Protein AF-A0A7S3T897-F1 (afdb_monomer_lite)

Sequence (121 aa):
ATSLGNGGALITMLRSGEEVRKVLAGEDGVLRVCDERHRRDGTRTLLIDCSTIAPDDARAFAAAADMAGCDFLDAPVSGGAIGAEAATLTFMVGSETEEVFRQAEPLLAHMGKSSVRCGGV

InterPro domains:
  IPR006115 6-phosphogluconate dehydrogenase, NADP-binding [PF03446] (9-118)
  IPR036291 NAD(P)-binding domain superfamily [SSF51735] (8-120)

Organism: NCBI:txid141414

pLDDT: mean 92.92, std 12.87, range [35.66, 98.56]

Radius of gyration: 13.55 Å; chains: 1; bounding box: 34×28×30 Å

Structure (mmCIF, N/CA/C/O backbone):
data_AF-A0A7S3T897-F1
#
_entry.id   AF-A0A7S3T897-F1
#
loop_
_atom_site.group_PDB
_atom_site.id
_atom_site.type_symbol
_atom_site.label_atom_id
_atom_site.label_alt_id
_atom_site.label_comp_id
_atom_site.label_asym_id
_atom_site.label_entity_id
_atom_site.label_seq_id
_atom_site.pdbx_PDB_ins_code
_atom_site.Cartn_x
_atom_site.Cartn_y
_atom_site.Cartn_z
_atom_site.occupancy
_atom_site.B_iso_or_equiv
_atom_site.auth_seq_id
_atom_site.auth_comp_id
_atom_site.auth_asym_id
_atom_site.auth_atom_id
_atom_site.pdbx_PDB_model_num
ATOM 1 N N . ALA A 1 1 ? -7.818 -11.968 -3.616 1.00 39.69 1 ALA A N 1
ATOM 2 C CA . ALA A 1 1 ? -7.788 -11.254 -2.327 1.00 39.69 1 ALA A CA 1
ATOM 3 C C . ALA A 1 1 ? -7.854 -12.292 -1.215 1.00 39.69 1 ALA A C 1
ATOM 5 O O . ALA A 1 1 ? -8.839 -13.017 -1.138 1.00 39.69 1 ALA A O 1
ATOM 6 N N . THR A 1 2 ? -6.783 -12.456 -0.442 1.00 36.06 2 THR A N 1
ATOM 7 C CA . THR A 1 2 ? -6.746 -13.405 0.682 1.00 36.06 2 THR A CA 1
ATOM 8 C C . THR A 1 2 ? -7.432 -12.762 1.889 1.00 36.06 2 THR A C 1
ATOM 10 O O . THR A 1 2 ? -7.137 -11.620 2.225 1.00 36.06 2 THR A O 1
ATOM 13 N N . SER A 1 3 ? -8.390 -13.473 2.488 1.00 35.66 3 SER A N 1
ATOM 14 C CA . SER A 1 3 ? -9.195 -13.036 3.640 1.00 35.66 3 SER A CA 1
ATOM 15 C C . SER A 1 3 ? -8.330 -12.740 4.868 1.00 35.66 3 SER A C 1
ATOM 17 O O . SER A 1 3 ? -7.458 -13.535 5.218 1.00 35.66 3 SER A O 1
ATOM 19 N N . LEU A 1 4 ? -8.629 -11.640 5.563 1.00 44.53 4 LEU A N 1
ATOM 20 C CA . LEU A 1 4 ? -7.892 -11.191 6.739 1.00 44.53 4 LEU A CA 1
ATOM 21 C C . LEU A 1 4 ? -8.541 -11.651 8.042 1.00 44.53 4 LEU A C 1
ATOM 23 O O . LEU A 1 4 ? -9.638 -11.220 8.388 1.00 44.53 4 LEU A O 1
ATOM 27 N N . GLY A 1 5 ? -7.820 -12.488 8.794 1.00 39.09 5 GLY A N 1
ATOM 28 C CA . GLY A 1 5 ? -8.056 -12.697 10.225 1.00 39.09 5 GLY A CA 1
ATOM 29 C C . GLY A 1 5 ? -7.728 -11.446 11.060 1.00 39.09 5 GLY A C 1
ATOM 30 O O . GLY A 1 5 ? -7.414 -10.380 10.517 1.00 39.09 5 GLY A O 1
ATOM 31 N N . ASN A 1 6 ? -7.825 -11.552 12.391 1.00 40.84 6 ASN A N 1
ATOM 32 C CA . ASN A 1 6 ? -7.569 -10.443 13.328 1.00 40.84 6 ASN A CA 1
ATOM 33 C C . ASN A 1 6 ? -6.223 -9.748 13.047 1.00 40.84 6 ASN A C 1
ATOM 35 O O . ASN A 1 6 ? -5.190 -10.407 13.060 1.00 40.84 6 ASN A O 1
ATOM 39 N N . GLY A 1 7 ? -6.255 -8.435 12.773 1.00 61.34 7 GLY A N 1
ATOM 40 C CA . GLY A 1 7 ? -5.067 -7.624 12.455 1.00 61.34 7 GLY A CA 1
ATOM 41 C C . GLY A 1 7 ? -4.404 -7.901 11.096 1.00 61.34 7 GLY A C 1
ATOM 42 O O . GLY A 1 7 ? -3.200 -7.733 10.965 1.00 61.34 7 GLY A O 1
ATOM 43 N N . GLY A 1 8 ? -5.141 -8.403 10.099 1.00 80.56 8 GLY A N 1
ATOM 44 C CA . GLY A 1 8 ? -4.547 -8.805 8.819 1.00 80.56 8 GLY A CA 1
ATOM 45 C C . GLY A 1 8 ? -4.014 -7.663 7.933 1.00 80.56 8 GLY A C 1
ATOM 46 O O . GLY A 1 8 ? -4.492 -6.532 8.007 1.00 80.56 8 GLY A O 1
ATOM 47 N N . ALA A 1 9 ? -3.066 -8.005 7.051 1.00 92.31 9 ALA A N 1
ATOM 48 C CA . ALA A 1 9 ? -2.538 -7.153 5.981 1.00 92.31 9 ALA A CA 1
ATOM 49 C C . ALA A 1 9 ? -3.090 -7.460 4.566 1.00 92.31 9 ALA A C 1
ATOM 51 O O . ALA A 1 9 ? -3.092 -8.615 4.132 1.00 92.31 9 ALA A O 1
ATOM 52 N N . LEU A 1 10 ? -3.508 -6.438 3.817 1.00 95.19 10 LEU A N 1
ATOM 53 C CA . LEU A 1 10 ? -3.866 -6.547 2.401 1.00 95.19 10 LEU A CA 1
ATOM 54 C C . LEU A 1 10 ? -2.728 -6.010 1.533 1.00 95.19 10 LEU A C 1
ATOM 56 O O . LEU A 1 10 ? -2.249 -4.906 1.766 1.00 95.19 10 LEU A O 1
ATOM 60 N N . ILE A 1 11 ? -2.349 -6.767 0.503 1.00 97.06 11 ILE A N 1
ATOM 61 C CA . ILE A 1 11 ? -1.347 -6.354 -0.485 1.00 97.06 11 ILE A CA 1
ATOM 62 C C . ILE A 1 11 ? -2.018 -6.208 -1.854 1.00 97.06 11 ILE A C 1
ATOM 64 O O . ILE A 1 11 ? -2.706 -7.134 -2.301 1.00 97.06 11 ILE A O 1
ATOM 68 N N . THR A 1 12 ? -1.809 -5.076 -2.526 1.00 97.06 12 THR A N 1
ATOM 69 C CA . THR A 1 12 ? -2.234 -4.837 -3.915 1.00 97.06 12 THR A CA 1
ATOM 70 C C . THR A 1 12 ? -1.035 -4.680 -4.845 1.00 97.06 12 THR A C 1
ATOM 72 O O . THR A 1 12 ? 0.029 -4.229 -4.442 1.00 97.06 12 THR A O 1
ATOM 75 N N . MET A 1 13 ? -1.188 -5.110 -6.099 1.00 96.62 13 MET A N 1
ATOM 76 C CA . MET A 1 13 ? -0.167 -5.002 -7.146 1.00 96.62 13 MET A CA 1
ATOM 77 C C . MET A 1 13 ? -0.878 -4.895 -8.499 1.00 96.62 13 MET A C 1
ATOM 79 O O . MET A 1 13 ? -1.209 -5.903 -9.125 1.00 96.62 13 MET A O 1
ATOM 83 N N . LEU A 1 14 ? -1.201 -3.671 -8.905 1.00 96.62 14 LEU A N 1
ATOM 84 C CA . LEU A 1 14 ? -2.039 -3.346 -10.061 1.00 96.62 14 LEU A CA 1
ATOM 85 C C . LEU A 1 14 ? -1.243 -2.560 -11.112 1.00 96.62 14 LEU A C 1
ATOM 87 O O . LEU A 1 14 ? -0.101 -2.160 -10.884 1.00 96.62 14 LEU A O 1
ATOM 91 N N . ARG A 1 15 ? -1.825 -2.366 -12.302 1.00 92.94 15 ARG A N 1
ATOM 92 C CA . ARG A 1 15 ? -1.101 -1.807 -13.457 1.00 92.94 15 ARG A CA 1
ATOM 93 C C . ARG A 1 15 ? -1.069 -0.284 -13.462 1.00 92.94 15 ARG A C 1
ATOM 95 O O . ARG A 1 15 ? -0.234 0.286 -14.159 1.00 92.94 15 ARG A O 1
ATOM 102 N N . SER A 1 16 ? -1.995 0.377 -12.768 1.00 94.19 16 SER A N 1
ATOM 103 C CA . SER A 1 16 ? -2.092 1.839 -12.760 1.00 94.19 16 SER A CA 1
ATOM 104 C C . SER A 1 16 ? -2.794 2.389 -11.519 1.00 94.19 16 SER A C 1
ATOM 106 O O . SER A 1 16 ? -3.596 1.702 -10.884 1.00 94.19 16 SER A O 1
ATOM 108 N N . GLY A 1 17 ? -2.570 3.678 -11.239 1.00 93.81 17 GLY A N 1
ATOM 109 C CA . GLY A 1 17 ? -3.272 4.406 -10.176 1.00 93.81 17 GLY A CA 1
ATOM 110 C C . GLY A 1 17 ? -4.793 4.439 -10.354 1.00 93.81 17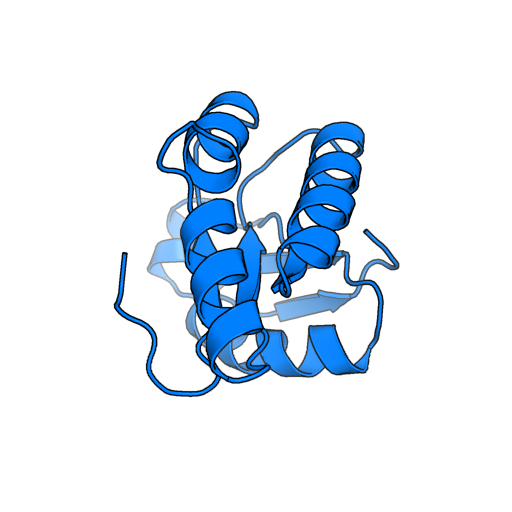 GLY A C 1
ATOM 111 O O . GLY A 1 17 ? -5.530 4.438 -9.373 1.00 93.81 17 GLY A O 1
ATOM 112 N N . GLU A 1 18 ? -5.302 4.372 -11.590 1.00 96.19 18 GLU A N 1
ATOM 113 C CA . GLU A 1 18 ? -6.747 4.274 -11.828 1.00 96.19 18 GLU A CA 1
ATOM 114 C C . GLU A 1 18 ? -7.319 2.938 -11.334 1.00 96.19 18 GLU A C 1
ATOM 116 O O . GLU A 1 18 ? -8.410 2.905 -10.761 1.00 96.19 18 GLU A O 1
ATOM 121 N N . GLU A 1 19 ? -6.595 1.835 -11.540 1.00 97.12 19 GLU A N 1
ATOM 122 C CA . GLU A 1 19 ? -6.997 0.529 -11.016 1.00 97.12 19 GLU A CA 1
ATOM 123 C C . GLU A 1 19 ? -6.922 0.501 -9.492 1.00 97.12 19 GLU A C 1
ATOM 125 O O . GLU A 1 19 ? -7.866 0.033 -8.857 1.00 97.12 19 GLU A O 1
ATOM 130 N N . VAL A 1 20 ? -5.862 1.073 -8.911 1.00 97.38 20 VAL A N 1
ATOM 131 C CA . VAL A 1 20 ? -5.733 1.233 -7.455 1.00 97.38 20 VAL A CA 1
ATOM 132 C C . VAL A 1 20 ? -6.908 2.032 -6.904 1.00 97.38 20 VAL A C 1
ATOM 134 O O . VAL A 1 20 ? -7.593 1.559 -6.003 1.00 97.38 20 VAL A O 1
ATOM 137 N N . ARG A 1 21 ? -7.250 3.174 -7.506 1.00 96.94 21 ARG A N 1
ATOM 138 C CA . ARG A 1 21 ? -8.410 3.977 -7.096 1.00 96.94 21 ARG A CA 1
ATOM 139 C C . ARG A 1 21 ? -9.712 3.183 -7.148 1.00 96.94 21 ARG A C 1
ATOM 141 O O . ARG A 1 21 ? -10.511 3.284 -6.225 1.00 96.94 21 ARG A O 1
ATOM 148 N N . LYS A 1 22 ? -9.947 2.408 -8.212 1.00 96.75 22 LYS A N 1
ATOM 149 C CA . LYS A 1 22 ? -11.159 1.580 -8.343 1.00 96.75 22 LYS A CA 1
ATOM 150 C C . LYS A 1 22 ? -11.223 0.496 -7.267 1.00 96.75 22 LYS A C 1
ATOM 152 O O . LYS A 1 22 ? -12.291 0.274 -6.710 1.00 96.75 22 LYS A O 1
ATOM 157 N N . VAL A 1 23 ? -10.101 -0.163 -6.979 1.00 97.12 23 VAL A N 1
ATOM 158 C CA . VAL A 1 23 ? -10.029 -1.252 -5.994 1.00 97.12 23 VAL A CA 1
ATOM 159 C C . VAL A 1 23 ? -10.100 -0.727 -4.563 1.00 97.12 23 VAL A C 1
ATOM 161 O O . VAL A 1 23 ? -10.813 -1.298 -3.742 1.00 97.12 23 VAL A O 1
ATOM 164 N N . LEU A 1 24 ? -9.388 0.354 -4.247 1.00 96.56 24 LEU A N 1
ATOM 165 C CA . LEU A 1 24 ? -9.340 0.906 -2.896 1.00 96.56 24 LEU A CA 1
ATOM 166 C C . LEU A 1 24 ? -10.574 1.751 -2.584 1.00 96.56 24 LEU A C 1
ATOM 168 O O . LEU A 1 24 ? -11.261 1.492 -1.599 1.00 96.56 24 LEU A O 1
ATOM 172 N N . ALA A 1 25 ? -10.864 2.733 -3.435 1.00 94.69 25 ALA A N 1
ATOM 173 C CA . ALA A 1 25 ? -11.820 3.810 -3.178 1.00 94.69 25 ALA A CA 1
ATOM 174 C C . ALA A 1 25 ? -13.063 3.767 -4.089 1.00 94.69 25 ALA A C 1
ATOM 176 O O . ALA A 1 25 ? -13.792 4.754 -4.189 1.00 94.69 25 ALA A O 1
ATOM 177 N N . GLY A 1 26 ? -13.300 2.655 -4.793 1.00 94.31 26 GLY A N 1
ATOM 178 C CA . GLY A 1 26 ? -14.560 2.423 -5.501 1.00 94.31 26 GLY A CA 1
ATOM 179 C C . GLY A 1 26 ? -15.753 2.294 -4.546 1.00 94.31 26 GLY A C 1
ATOM 180 O O . GLY A 1 26 ? -15.580 2.173 -3.336 1.00 94.31 26 GLY A O 1
ATOM 181 N N . GLU A 1 27 ? -16.968 2.274 -5.097 1.00 89.94 27 GLU A N 1
ATOM 182 C CA . GLU A 1 27 ? -18.226 2.146 -4.333 1.00 89.94 27 GLU A CA 1
ATOM 183 C C . GLU A 1 27 ? -18.239 0.906 -3.413 1.00 89.94 27 GLU A C 1
ATOM 185 O O . GLU A 1 27 ? -18.641 0.980 -2.252 1.00 89.94 27 GLU A O 1
ATOM 190 N N . ASP A 1 28 ? -17.673 -0.202 -3.898 1.00 88.44 28 ASP A N 1
ATOM 191 C CA . ASP A 1 28 ? -17.428 -1.439 -3.145 1.00 88.44 28 ASP A CA 1
ATOM 192 C C . ASP A 1 28 ? -15.936 -1.685 -2.875 1.00 88.44 28 ASP A C 1
ATOM 194 O O . ASP A 1 28 ? -15.461 -2.822 -2.839 1.00 88.44 28 ASP A O 1
ATOM 198 N N . GLY A 1 29 ? -15.175 -0.601 -2.735 1.00 93.38 29 GLY A N 1
ATOM 199 C CA . GLY A 1 29 ? -13.734 -0.645 -2.549 1.00 93.38 29 GLY A CA 1
ATOM 200 C C . GLY A 1 29 ? -13.305 -1.195 -1.190 1.00 93.38 29 GLY A C 1
ATOM 201 O O . GLY A 1 29 ? -14.064 -1.231 -0.217 1.00 93.38 29 GLY A O 1
ATOM 202 N N . VAL A 1 30 ? -12.033 -1.584 -1.114 1.00 95.75 30 VAL A N 1
ATOM 203 C CA . VAL A 1 30 ? -11.383 -2.101 0.101 1.00 95.75 30 VAL A CA 1
ATOM 204 C C . VAL A 1 30 ? -11.584 -1.170 1.296 1.00 95.75 30 VAL A C 1
ATOM 206 O O . VAL A 1 30 ? -11.860 -1.647 2.395 1.00 95.75 30 VAL A O 1
ATOM 209 N N . LEU A 1 31 ? -11.483 0.147 1.089 1.00 96.50 31 LEU A N 1
ATOM 210 C CA . LEU A 1 31 ? -11.554 1.117 2.180 1.00 96.50 31 LEU A CA 1
ATOM 211 C C . LEU A 1 31 ? -12.906 1.086 2.900 1.00 96.50 31 LEU A C 1
ATOM 213 O O . LEU A 1 31 ? -12.937 1.215 4.119 1.00 96.50 31 LEU A O 1
ATOM 217 N N . ARG A 1 32 ? -14.013 0.817 2.193 1.00 95.88 32 ARG A N 1
ATOM 218 C CA . ARG A 1 32 ? -15.334 0.663 2.823 1.00 95.88 32 ARG A CA 1
ATOM 219 C C . ARG A 1 32 ? -15.356 -0.521 3.792 1.00 95.88 32 ARG A C 1
ATOM 221 O O . ARG A 1 32 ? -15.843 -0.404 4.912 1.00 95.88 32 ARG A O 1
ATOM 228 N N . VAL A 1 33 ? -14.801 -1.658 3.372 1.00 93.31 33 VAL A N 1
ATOM 229 C CA . VAL A 1 33 ? -14.744 -2.878 4.193 1.00 93.31 33 VAL A CA 1
ATOM 230 C C . VAL A 1 33 ? -13.854 -2.670 5.419 1.00 93.31 33 VAL A C 1
ATOM 232 O O . VAL A 1 33 ? -14.194 -3.109 6.519 1.00 93.31 33 VAL A O 1
ATOM 235 N N . CYS A 1 34 ? -12.719 -1.994 5.243 1.00 94.25 34 CYS A N 1
ATOM 236 C CA . CYS A 1 34 ? -11.822 -1.669 6.344 1.00 94.25 34 CYS A CA 1
ATOM 237 C C . CYS A 1 34 ? -12.470 -0.724 7.357 1.00 94.25 34 CYS A C 1
ATOM 239 O O . CYS A 1 34 ? -12.381 -0.986 8.552 1.00 94.25 34 CYS A O 1
ATOM 241 N N . ASP A 1 35 ? -13.183 0.295 6.886 1.00 95.88 35 ASP A N 1
ATOM 242 C CA . ASP A 1 35 ? -13.903 1.256 7.718 1.00 95.88 35 ASP A CA 1
ATOM 243 C C . ASP A 1 35 ? -15.017 0.584 8.540 1.00 95.88 35 ASP A C 1
ATOM 245 O O . ASP A 1 35 ? -15.100 0.750 9.758 1.00 95.88 35 ASP A O 1
ATOM 249 N N . GLU A 1 36 ? -15.833 -0.266 7.909 1.00 93.81 36 GLU A N 1
ATOM 250 C CA . GLU A 1 36 ? -16.858 -1.066 8.595 1.00 93.81 36 GLU A CA 1
ATOM 251 C C . GLU A 1 36 ? -16.257 -1.965 9.682 1.00 93.81 36 GLU A C 1
ATOM 253 O O . GLU A 1 36 ? -16.786 -2.049 10.796 1.00 93.81 36 GLU A O 1
ATOM 258 N N . ARG A 1 37 ? -15.131 -2.620 9.380 1.00 91.38 37 ARG A N 1
ATOM 259 C CA . ARG A 1 37 ? -14.407 -3.455 10.343 1.00 91.38 37 ARG A CA 1
ATOM 260 C C . ARG A 1 37 ? -13.843 -2.618 11.489 1.00 91.38 37 ARG A C 1
ATOM 262 O O . ARG A 1 37 ? -14.061 -2.967 12.648 1.00 91.38 37 ARG A O 1
ATOM 269 N N . HIS A 1 38 ? -13.172 -1.514 11.176 1.00 94.06 38 HIS A N 1
ATOM 270 C CA . HIS A 1 38 ? -12.564 -0.634 12.164 1.00 94.06 38 HIS A CA 1
ATOM 271 C C . HIS A 1 38 ? -13.613 -0.067 13.123 1.00 94.06 38 HIS A C 1
ATOM 273 O O . HIS A 1 38 ? -13.429 -0.113 14.336 1.00 94.06 38 HIS A O 1
ATOM 279 N N . ARG A 1 39 ? -14.771 0.376 12.618 1.00 95.75 39 ARG A N 1
ATOM 280 C CA . ARG A 1 39 ? -15.877 0.833 13.476 1.00 95.75 39 ARG A CA 1
ATOM 281 C C . ARG A 1 39 ? -16.468 -0.270 14.349 1.00 95.75 39 ARG A C 1
ATOM 283 O O . ARG A 1 39 ? -17.002 0.027 15.415 1.00 95.75 39 ARG A O 1
ATOM 290 N N . ARG A 1 40 ? -16.417 -1.525 13.900 1.00 94.56 40 ARG A N 1
ATOM 291 C CA . ARG A 1 40 ? -16.988 -2.662 14.629 1.00 94.56 40 ARG A CA 1
ATOM 292 C C . ARG A 1 40 ? -16.142 -3.075 15.832 1.00 94.56 40 ARG A C 1
ATOM 294 O O . ARG A 1 40 ? -16.718 -3.397 16.868 1.00 94.56 40 ARG A O 1
ATOM 301 N N . ASP A 1 41 ? -14.819 -3.129 15.693 1.00 93.56 41 ASP A N 1
ATOM 302 C CA . ASP A 1 41 ? -13.937 -3.698 16.727 1.00 93.56 41 ASP A CA 1
ATOM 303 C C . ASP A 1 41 ? -12.634 -2.918 16.987 1.00 93.56 41 ASP A C 1
ATOM 305 O O . ASP A 1 41 ? -11.825 -3.332 17.815 1.00 93.56 41 ASP A O 1
ATOM 309 N N . GLY A 1 42 ? -12.432 -1.777 16.326 1.00 92.44 42 GLY A N 1
ATOM 310 C CA . GLY A 1 42 ? -11.246 -0.930 16.470 1.00 92.44 42 GLY A CA 1
ATOM 311 C C . GLY A 1 42 ? -10.007 -1.444 15.733 1.00 92.44 42 GLY A C 1
ATOM 312 O O . GLY A 1 42 ? -8.967 -0.784 15.763 1.00 92.44 42 GLY A O 1
ATOM 313 N N . THR A 1 43 ? -10.081 -2.588 15.046 1.00 90.75 43 THR A N 1
ATOM 314 C CA . THR A 1 43 ? -8.934 -3.161 14.331 1.00 90.75 43 THR A CA 1
ATOM 315 C C . THR A 1 43 ? -8.550 -2.286 13.149 1.00 90.75 43 THR A C 1
ATOM 317 O O . THR A 1 43 ? -9.403 -1.948 12.328 1.00 90.75 43 THR A O 1
ATOM 320 N N . ARG A 1 44 ? -7.261 -1.958 13.031 1.00 94.12 44 ARG A N 1
ATOM 321 C CA . ARG A 1 44 ? -6.708 -1.335 11.826 1.00 94.12 44 ARG A CA 1
ATOM 322 C C . ARG A 1 44 ? -6.177 -2.389 10.860 1.00 94.12 44 ARG A C 1
ATOM 324 O O . ARG A 1 44 ? -5.700 -3.442 11.284 1.00 94.12 44 ARG A O 1
ATOM 331 N N . THR A 1 45 ? -6.318 -2.135 9.563 1.00 95.38 45 THR A N 1
ATOM 332 C CA . THR A 1 45 ? -5.811 -3.023 8.502 1.00 95.38 45 THR A CA 1
ATOM 333 C C . THR A 1 45 ? -4.509 -2.465 7.946 1.00 95.38 45 THR A C 1
ATOM 335 O O . THR A 1 45 ? -4.459 -1.293 7.588 1.00 95.38 45 THR A O 1
ATOM 338 N N . LEU A 1 46 ? -3.478 -3.301 7.828 1.00 96.25 46 LEU A N 1
ATOM 339 C CA . LEU A 1 46 ? -2.241 -2.916 7.150 1.00 96.25 46 LEU A CA 1
ATOM 340 C C . LEU A 1 46 ? -2.464 -3.013 5.634 1.00 96.25 46 LEU A C 1
ATOM 342 O O . LEU A 1 46 ? -2.680 -4.107 5.116 1.00 96.25 46 LEU A O 1
ATOM 346 N N . LEU A 1 47 ? -2.465 -1.892 4.922 1.00 97.50 47 LEU A N 1
ATOM 347 C CA . LEU A 1 47 ? -2.753 -1.825 3.490 1.00 97.50 47 LEU A CA 1
ATOM 348 C C . LEU A 1 47 ? -1.484 -1.452 2.722 1.00 97.50 47 LEU A C 1
ATOM 350 O O . LEU A 1 47 ? -1.019 -0.324 2.807 1.00 97.50 47 LEU A O 1
ATOM 354 N N . ILE A 1 48 ? -0.929 -2.399 1.971 1.00 98.31 48 ILE A N 1
ATOM 355 C CA . ILE A 1 48 ? 0.341 -2.243 1.256 1.00 98.31 48 ILE A CA 1
ATOM 356 C C . ILE A 1 48 ? 0.055 -2.229 -0.247 1.00 98.31 48 ILE A C 1
ATOM 358 O O . ILE A 1 48 ? -0.274 -3.270 -0.821 1.00 98.31 48 ILE A O 1
ATOM 362 N N . ASP A 1 49 ? 0.186 -1.074 -0.897 1.00 98.25 49 ASP A N 1
ATOM 363 C CA . ASP A 1 49 ? 0.102 -0.990 -2.354 1.00 98.25 49 ASP A CA 1
ATOM 364 C C . ASP A 1 49 ? 1.491 -1.073 -2.976 1.00 98.25 49 ASP A C 1
ATOM 366 O O . ASP A 1 49 ? 2.314 -0.184 -2.819 1.00 98.25 49 ASP A O 1
ATOM 370 N N . CYS A 1 50 ? 1.761 -2.151 -3.702 1.00 97.88 50 CYS A N 1
ATOM 371 C CA . CYS A 1 50 ? 3.028 -2.362 -4.398 1.00 97.88 50 CYS A CA 1
ATOM 372 C C . CYS A 1 50 ? 2.992 -1.865 -5.857 1.00 97.88 50 CYS A C 1
ATOM 374 O O . CYS A 1 50 ? 3.957 -2.039 -6.609 1.00 97.88 50 CYS A O 1
ATOM 376 N N . SER A 1 51 ? 1.866 -1.287 -6.285 1.00 96.44 51 SER A N 1
ATOM 377 C CA . SER A 1 51 ? 1.673 -0.756 -7.634 1.00 96.44 51 SER A CA 1
ATOM 378 C C . SER A 1 51 ? 2.608 0.428 -7.906 1.00 96.44 51 SER A C 1
ATOM 380 O O . SER A 1 51 ? 3.047 1.128 -7.003 1.00 96.44 51 SER A O 1
ATOM 382 N N . THR A 1 52 ? 2.915 0.694 -9.175 1.00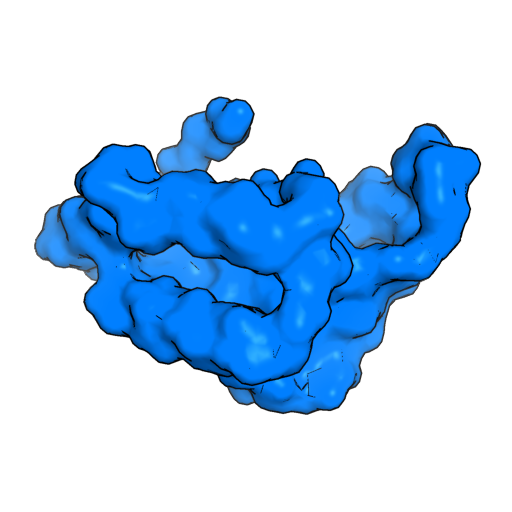 93.19 52 THR A N 1
ATOM 383 C CA . THR A 1 52 ? 3.620 1.930 -9.552 1.00 93.19 52 THR A CA 1
ATOM 384 C C . THR A 1 52 ? 2.598 3.021 -9.857 1.00 93.19 52 THR A C 1
ATOM 386 O O . THR A 1 52 ? 1.984 3.013 -10.927 1.00 93.19 52 THR A O 1
ATOM 389 N N . ILE A 1 53 ? 2.403 3.945 -8.915 1.00 96.00 53 ILE A N 1
ATOM 390 C CA . ILE A 1 53 ? 1.433 5.048 -9.006 1.00 96.00 53 ILE A CA 1
ATOM 391 C C . ILE A 1 53 ? 2.108 6.419 -8.882 1.00 96.00 53 ILE A C 1
ATOM 393 O O . ILE A 1 53 ? 3.304 6.520 -8.609 1.00 96.00 53 ILE A O 1
ATOM 397 N N . ALA A 1 54 ? 1.356 7.492 -9.137 1.00 96.81 54 ALA A N 1
ATOM 398 C CA . ALA A 1 54 ? 1.864 8.841 -8.930 1.00 96.81 54 ALA A CA 1
ATOM 399 C C . ALA A 1 54 ? 1.999 9.134 -7.420 1.00 96.81 54 ALA A C 1
ATOM 401 O O . ALA A 1 54 ? 1.106 8.766 -6.657 1.00 96.81 54 ALA A O 1
ATOM 402 N N . PRO A 1 55 ? 3.038 9.865 -6.973 1.00 95.94 55 PRO A N 1
ATOM 403 C CA . PRO A 1 55 ? 3.190 10.209 -5.558 1.00 95.94 55 PRO A CA 1
ATOM 404 C C . PRO A 1 55 ? 2.002 10.978 -4.957 1.00 95.94 55 PRO A C 1
ATOM 406 O O . PRO A 1 55 ? 1.719 10.841 -3.771 1.00 95.94 55 PRO A O 1
ATOM 409 N N . ASP A 1 56 ? 1.304 11.795 -5.755 1.00 96.81 56 ASP A N 1
ATOM 410 C CA . ASP A 1 56 ? 0.090 12.494 -5.306 1.00 96.81 56 ASP A CA 1
ATOM 411 C C . ASP A 1 56 ? -1.090 11.535 -5.091 1.00 96.81 56 ASP A C 1
ATOM 413 O O . ASP A 1 56 ? -1.857 11.720 -4.147 1.00 96.81 56 ASP A O 1
ATOM 417 N N . ASP A 1 57 ? -1.206 10.488 -5.915 1.00 97.31 57 ASP A N 1
ATOM 418 C CA . ASP A 1 57 ? -2.220 9.447 -5.729 1.00 97.31 57 ASP A CA 1
ATOM 419 C C . ASP A 1 57 ? -1.927 8.647 -4.455 1.00 97.31 57 ASP A C 1
ATOM 421 O O . ASP A 1 57 ? -2.833 8.426 -3.655 1.00 97.31 57 ASP A O 1
ATOM 425 N N . ALA A 1 58 ? -0.660 8.281 -4.220 1.00 97.94 58 ALA A N 1
ATOM 426 C CA . ALA A 1 58 ? -0.232 7.589 -3.004 1.00 97.94 58 ALA A CA 1
ATOM 427 C C . ALA A 1 58 ? -0.595 8.384 -1.738 1.00 97.94 58 ALA A C 1
ATOM 429 O O . ALA A 1 58 ? -1.228 7.839 -0.835 1.00 97.94 58 ALA A O 1
ATOM 430 N N . ARG A 1 59 ? -0.300 9.693 -1.718 1.00 97.94 59 ARG A N 1
ATOM 431 C CA . ARG A 1 59 ? -0.709 10.623 -0.647 1.00 97.94 59 ARG A CA 1
ATOM 432 C C . ARG A 1 59 ? -2.222 10.652 -0.437 1.00 97.94 59 ARG A C 1
ATOM 434 O O . ARG A 1 59 ? -2.708 10.618 0.693 1.00 97.94 59 ARG A O 1
ATOM 441 N N . ALA A 1 60 ? -2.987 10.732 -1.525 1.00 97.94 60 ALA A N 1
ATOM 442 C CA . ALA A 1 60 ? -4.444 10.767 -1.454 1.00 97.94 60 ALA A CA 1
ATOM 443 C C . ALA A 1 60 ? -5.023 9.448 -0.916 1.00 97.94 60 ALA A C 1
ATOM 445 O O . ALA A 1 60 ? -5.954 9.466 -0.108 1.00 97.94 60 ALA A O 1
ATOM 446 N N . PHE A 1 61 ? -4.462 8.308 -1.326 1.00 98.00 61 PHE A N 1
ATOM 447 C CA . PHE A 1 61 ? -4.854 7.001 -0.808 1.00 98.00 61 PHE A CA 1
ATOM 448 C C . PHE A 1 61 ? -4.450 6.818 0.649 1.00 98.00 61 PHE A C 1
ATOM 450 O O . PHE A 1 61 ? -5.265 6.302 1.405 1.00 98.00 61 PHE A O 1
ATOM 457 N N . ALA A 1 62 ? -3.276 7.297 1.066 1.00 98.12 62 ALA A N 1
ATOM 458 C CA . ALA A 1 62 ? -2.854 7.279 2.463 1.00 98.12 62 ALA A CA 1
ATOM 459 C C . ALA A 1 62 ? -3.853 8.027 3.360 1.00 98.12 62 ALA A C 1
ATOM 461 O O . ALA A 1 62 ? -4.343 7.470 4.342 1.00 98.12 62 ALA A O 1
ATOM 462 N N . ALA A 1 63 ? -4.251 9.242 2.967 1.00 98.19 63 ALA A N 1
ATOM 463 C CA . ALA A 1 63 ? -5.250 10.019 3.700 1.00 98.19 63 ALA A CA 1
ATOM 464 C C . ALA A 1 63 ? -6.626 9.327 3.743 1.00 98.19 63 ALA A C 1
ATOM 466 O O . ALA A 1 63 ? -7.283 9.291 4.785 1.00 98.19 63 ALA A O 1
ATOM 467 N N . ALA A 1 64 ? -7.073 8.752 2.623 1.00 98.06 64 ALA A N 1
ATOM 468 C CA . ALA A 1 64 ? -8.336 8.015 2.568 1.00 98.06 64 ALA A CA 1
ATOM 469 C C . ALA A 1 64 ? -8.302 6.728 3.411 1.00 98.06 64 ALA A C 1
ATOM 471 O O . ALA A 1 64 ? -9.291 6.380 4.056 1.00 98.06 64 ALA A O 1
ATOM 472 N N . ALA A 1 65 ? -7.163 6.039 3.418 1.00 97.81 65 ALA A N 1
ATOM 473 C CA . ALA A 1 65 ? -6.928 4.827 4.181 1.00 97.81 65 ALA A CA 1
ATOM 474 C C . ALA A 1 65 ? -6.938 5.099 5.688 1.00 97.81 65 ALA A C 1
ATOM 476 O O . ALA A 1 65 ? -7.595 4.362 6.422 1.00 97.81 65 ALA A O 1
ATOM 477 N N . ASP A 1 66 ? -6.309 6.183 6.143 1.00 97.69 66 ASP A N 1
ATOM 478 C CA . ASP A 1 66 ? -6.320 6.547 7.560 1.00 97.69 66 ASP A CA 1
ATOM 479 C C . ASP A 1 66 ? -7.743 6.830 8.070 1.00 97.69 66 ASP A C 1
ATOM 481 O O . ASP A 1 66 ? -8.160 6.278 9.092 1.00 97.69 66 ASP A O 1
ATOM 485 N N . MET A 1 67 ? -8.542 7.581 7.297 1.00 97.31 67 MET A N 1
ATOM 486 C CA . MET A 1 67 ? -9.961 7.819 7.608 1.00 97.31 67 MET A CA 1
ATOM 487 C C . MET A 1 67 ? -10.786 6.526 7.679 1.00 97.31 67 MET A C 1
ATOM 489 O O . MET A 1 67 ? -11.774 6.468 8.410 1.00 97.31 67 MET A O 1
ATOM 493 N N . ALA A 1 68 ? -10.385 5.495 6.934 1.00 97.00 68 ALA A N 1
ATOM 494 C CA . ALA A 1 68 ? -11.009 4.176 6.920 1.00 97.00 68 ALA A CA 1
ATOM 495 C C . ALA A 1 68 ? -10.427 3.207 7.968 1.00 97.00 68 ALA A C 1
ATOM 497 O O . ALA A 1 68 ? -10.734 2.015 7.949 1.00 97.00 68 ALA A O 1
ATOM 498 N N . GLY A 1 69 ? -9.557 3.675 8.867 1.00 96.19 69 GLY A N 1
ATOM 499 C CA . GLY A 1 69 ? -8.929 2.824 9.874 1.00 96.19 69 GLY A CA 1
ATOM 500 C C . GLY A 1 69 ? -7.885 1.867 9.297 1.00 96.19 69 GLY A C 1
ATOM 501 O O . GLY A 1 69 ? -7.810 0.711 9.710 1.00 96.19 69 GLY A O 1
ATOM 502 N N . CYS A 1 70 ? -7.091 2.311 8.325 1.00 97.12 70 CYS A N 1
ATOM 503 C CA . CYS A 1 70 ? -5.995 1.536 7.745 1.00 97.12 70 CYS A CA 1
ATOM 504 C C . CYS A 1 70 ? -4.646 2.217 7.949 1.00 97.12 70 CYS A C 1
ATOM 506 O O . CYS A 1 70 ? -4.538 3.436 7.865 1.00 97.12 70 CYS A O 1
ATOM 508 N N . ASP A 1 71 ? -3.607 1.404 8.101 1.00 97.31 71 ASP A N 1
ATOM 509 C CA . ASP A 1 71 ? -2.221 1.851 8.021 1.00 97.31 71 ASP A CA 1
ATOM 510 C C . ASP A 1 71 ? -1.720 1.588 6.599 1.00 97.31 71 ASP A C 1
ATOM 512 O O . ASP A 1 71 ? -1.540 0.435 6.202 1.00 97.31 71 ASP A O 1
ATOM 516 N N . PHE A 1 72 ? -1.576 2.652 5.808 1.00 98.19 72 PHE A N 1
ATOM 517 C CA . PHE A 1 72 ? -1.218 2.562 4.393 1.00 98.19 72 PHE A CA 1
ATOM 518 C C . PHE A 1 72 ? 0.295 2.617 4.172 1.00 98.19 72 PHE A C 1
ATOM 520 O O . PHE A 1 72 ? 1.001 3.391 4.820 1.00 98.19 72 PHE A O 1
ATOM 527 N N . LEU A 1 73 ? 0.776 1.817 3.223 1.00 98.56 73 LEU A N 1
ATOM 528 C CA . LEU A 1 73 ? 2.143 1.848 2.723 1.00 98.56 73 LEU A CA 1
ATOM 529 C C . LEU A 1 73 ? 2.125 1.863 1.195 1.00 98.56 73 LEU A C 1
ATOM 531 O O . LEU A 1 73 ? 1.545 0.969 0.578 1.00 98.56 73 LEU A O 1
ATOM 535 N N . ASP A 1 74 ? 2.812 2.837 0.603 1.00 98.44 74 ASP A N 1
ATOM 536 C CA . ASP A 1 74 ? 3.149 2.844 -0.824 1.00 98.44 74 ASP A CA 1
ATOM 537 C C . ASP A 1 74 ? 4.494 2.132 -0.992 1.00 98.44 74 ASP A C 1
ATOM 539 O O . ASP A 1 74 ? 5.511 2.595 -0.483 1.00 98.44 74 ASP A O 1
ATOM 543 N N . ALA A 1 75 ? 4.505 0.965 -1.626 1.00 98.00 75 ALA A N 1
ATOM 544 C CA . ALA A 1 75 ? 5.644 0.054 -1.682 1.00 98.00 75 ALA A CA 1
ATOM 545 C C . ALA A 1 75 ? 5.999 -0.382 -3.119 1.00 98.00 75 ALA A C 1
ATOM 547 O O . ALA A 1 75 ? 6.124 -1.588 -3.372 1.00 98.00 75 ALA A O 1
ATOM 548 N N . PRO A 1 76 ? 6.183 0.544 -4.083 1.00 96.81 76 PRO A N 1
ATOM 549 C CA . PRO A 1 76 ? 6.545 0.192 -5.450 1.00 96.81 76 PRO A CA 1
ATOM 550 C C . PRO A 1 76 ? 7.830 -0.641 -5.510 1.00 96.81 76 PRO A C 1
ATOM 552 O O . PRO A 1 76 ? 8.756 -0.496 -4.700 1.00 96.81 76 PRO A O 1
ATOM 555 N N . VAL A 1 77 ? 7.899 -1.514 -6.519 1.00 96.44 77 VAL A N 1
ATOM 556 C CA . VAL A 1 77 ? 8.959 -2.524 -6.637 1.00 96.44 77 VAL A CA 1
ATOM 557 C C . VAL A 1 77 ? 9.896 -2.303 -7.817 1.00 96.44 77 VAL A C 1
ATOM 559 O O . VAL A 1 77 ? 9.517 -1.800 -8.871 1.00 96.44 77 VAL A O 1
ATOM 562 N N . SER A 1 78 ? 11.129 -2.778 -7.664 1.00 93.75 78 SER A N 1
ATOM 563 C CA . SER A 1 78 ? 12.104 -2.974 -8.742 1.00 93.75 78 SER A CA 1
ATOM 564 C C . SER A 1 78 ? 12.495 -4.452 -8.862 1.00 93.75 78 SER A C 1
ATOM 566 O O . SER A 1 78 ? 12.532 -5.170 -7.864 1.00 93.75 78 SER A O 1
ATOM 568 N N . GLY A 1 79 ? 12.815 -4.907 -10.081 1.00 93.31 79 GLY A N 1
ATOM 569 C CA . GLY A 1 79 ? 13.243 -6.290 -10.371 1.00 93.31 79 GLY A CA 1
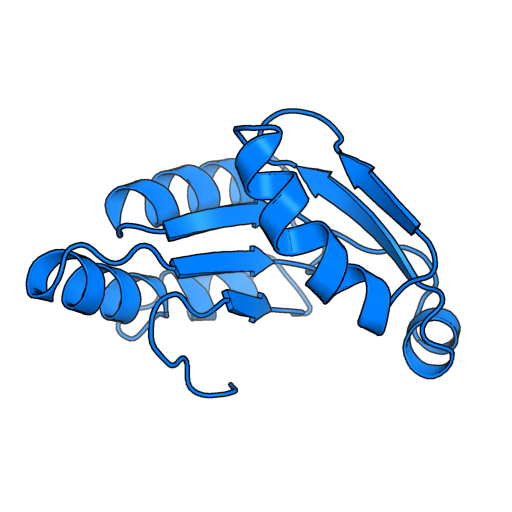ATOM 570 C C . GLY A 1 79 ? 12.438 -7.004 -11.467 1.00 93.31 79 GLY A C 1
ATOM 571 O O . GLY A 1 79 ? 12.891 -8.017 -11.996 1.00 93.31 79 GLY A O 1
ATOM 572 N N . GLY A 1 80 ? 11.283 -6.453 -11.855 1.00 93.19 80 GLY A N 1
ATOM 573 C CA . GLY A 1 80 ? 10.440 -6.993 -12.927 1.00 93.19 80 GLY A CA 1
ATOM 574 C C . GLY A 1 80 ? 9.906 -8.403 -12.643 1.00 93.19 80 GLY A C 1
ATOM 575 O O . GLY A 1 80 ? 10.005 -8.911 -11.528 1.00 93.19 80 GLY A O 1
ATOM 576 N N . ALA A 1 81 ? 9.350 -9.045 -13.674 1.00 94.88 81 ALA A N 1
ATOM 577 C CA . ALA A 1 81 ? 8.761 -10.384 -13.559 1.00 94.88 81 ALA A CA 1
ATOM 578 C C . ALA A 1 81 ? 9.770 -11.434 -13.062 1.00 94.88 81 ALA A C 1
ATOM 580 O O . ALA A 1 81 ? 9.449 -12.221 -12.180 1.00 94.88 81 ALA A O 1
ATOM 581 N N . ILE A 1 82 ? 11.015 -11.374 -13.548 1.00 96.75 82 ILE A N 1
ATOM 582 C CA . ILE A 1 82 ? 12.096 -12.277 -13.121 1.00 96.75 82 ILE A CA 1
ATOM 583 C C . ILE A 1 82 ? 12.371 -12.121 -11.620 1.00 96.75 82 ILE A C 1
ATOM 585 O O . ILE A 1 82 ? 12.486 -13.109 -10.899 1.00 96.75 82 ILE A O 1
ATOM 589 N N . GLY A 1 83 ? 12.455 -10.877 -11.134 1.00 96.75 83 GLY A N 1
ATOM 590 C CA . GLY A 1 83 ? 12.650 -10.599 -9.715 1.00 96.75 83 GLY A CA 1
ATOM 591 C C . GLY A 1 83 ? 11.496 -11.114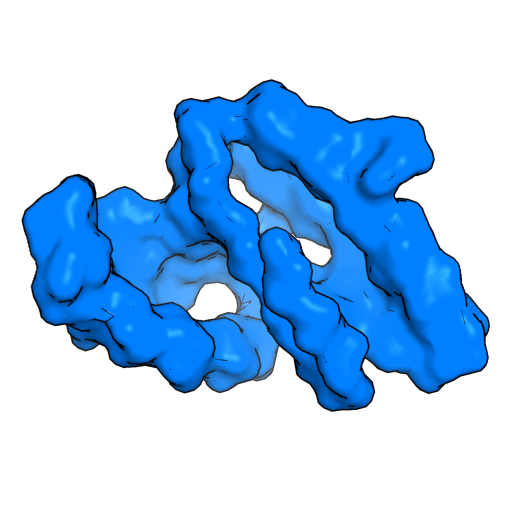 -8.857 1.00 96.75 83 GLY A C 1
ATOM 592 O O . GLY A 1 83 ? 11.743 -11.647 -7.780 1.00 96.75 83 GLY A O 1
ATOM 593 N N . ALA A 1 84 ? 10.258 -11.009 -9.345 1.00 95.75 84 ALA A N 1
ATOM 594 C CA . ALA A 1 84 ? 9.074 -11.517 -8.657 1.00 95.75 84 ALA A CA 1
ATOM 595 C C . ALA A 1 84 ? 9.060 -13.052 -8.576 1.00 95.75 84 ALA A C 1
ATOM 597 O O . ALA A 1 84 ? 8.887 -13.599 -7.490 1.00 95.75 84 ALA A O 1
ATOM 598 N N . GLU A 1 85 ? 9.303 -13.748 -9.692 1.00 97.12 85 GLU A N 1
ATOM 599 C CA . GLU A 1 85 ? 9.372 -15.218 -9.740 1.00 97.12 85 GLU A CA 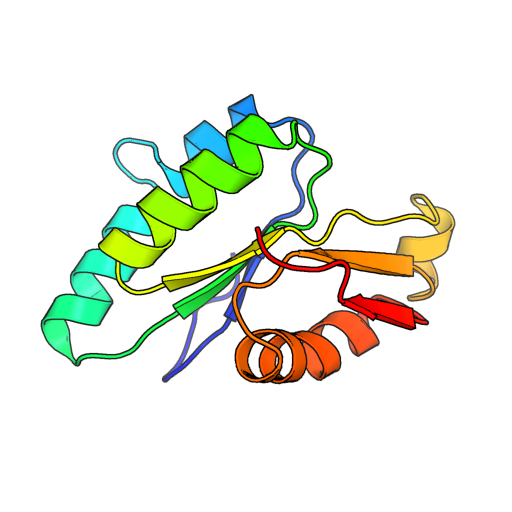1
ATOM 600 C C . GLU A 1 85 ? 10.469 -15.775 -8.825 1.00 97.12 85 GLU A C 1
ATOM 602 O O . GLU A 1 85 ? 10.291 -16.814 -8.192 1.00 97.12 85 GLU A O 1
ATOM 607 N N . ALA A 1 86 ? 11.593 -15.063 -8.723 1.00 97.69 86 ALA A N 1
ATOM 608 C CA . ALA A 1 86 ? 12.714 -15.440 -7.873 1.00 97.69 86 ALA A CA 1
ATOM 609 C C . ALA A 1 86 ? 12.588 -14.966 -6.411 1.00 97.69 86 ALA A C 1
ATOM 611 O O . ALA A 1 86 ? 13.504 -15.215 -5.631 1.00 97.69 86 ALA A O 1
ATOM 612 N N . ALA A 1 87 ? 11.514 -14.258 -6.037 1.00 97.31 87 ALA A N 1
ATOM 613 C CA . ALA A 1 87 ? 11.363 -13.606 -4.729 1.00 97.31 87 ALA A CA 1
ATOM 614 C C . ALA A 1 87 ? 12.546 -12.677 -4.359 1.00 97.31 87 ALA A C 1
ATOM 616 O O . ALA A 1 87 ? 13.020 -12.629 -3.227 1.00 97.31 87 ALA A O 1
ATOM 617 N N . THR A 1 88 ? 13.055 -11.927 -5.340 1.00 98.06 88 THR A N 1
ATOM 618 C CA . THR A 1 88 ? 14.222 -11.034 -5.211 1.00 98.06 88 THR A CA 1
ATOM 619 C C . THR A 1 88 ? 13.913 -9.568 -5.516 1.00 98.06 88 THR A C 1
ATOM 621 O O . THR A 1 88 ? 14.830 -8.778 -5.762 1.00 98.06 88 THR A O 1
ATOM 624 N N . LEU A 1 89 ? 12.635 -9.181 -5.479 1.00 98.19 89 LEU A N 1
ATOM 625 C CA . LEU A 1 89 ? 12.210 -7.789 -5.616 1.00 98.19 89 LEU A CA 1
ATOM 626 C C . LEU A 1 89 ? 12.878 -6.870 -4.581 1.00 98.19 89 LEU A C 1
ATOM 628 O O . LEU A 1 89 ? 13.228 -7.280 -3.470 1.00 98.19 89 LEU A O 1
ATOM 632 N N . THR A 1 90 ? 13.032 -5.604 -4.960 1.00 98.00 90 THR A N 1
ATOM 633 C CA . THR A 1 90 ? 13.393 -4.516 -4.048 1.00 98.00 90 THR A CA 1
ATOM 634 C C . THR A 1 90 ? 12.186 -3.605 -3.862 1.00 98.00 90 THR A C 1
ATOM 636 O O . THR A 1 90 ? 11.674 -3.092 -4.854 1.00 98.00 90 THR A O 1
ATOM 639 N N . PHE A 1 91 ? 11.764 -3.393 -2.614 1.00 98.31 91 PHE A N 1
ATOM 640 C CA . PHE A 1 91 ? 10.640 -2.526 -2.243 1.00 98.31 91 PHE A CA 1
ATOM 641 C C . PHE A 1 91 ? 11.143 -1.168 -1.737 1.00 98.31 91 PHE A C 1
ATOM 643 O O . PHE A 1 91 ? 12.012 -1.117 -0.863 1.00 98.31 91 PHE A O 1
ATOM 650 N N . MET A 1 92 ? 10.584 -0.079 -2.266 1.00 97.50 92 MET A N 1
ATOM 651 C CA . MET A 1 92 ? 10.826 1.294 -1.804 1.00 97.50 92 MET A CA 1
ATOM 652 C C . MET A 1 92 ? 9.567 1.767 -1.087 1.00 97.50 92 MET A C 1
ATOM 654 O O . MET A 1 92 ? 8.569 2.025 -1.742 1.00 97.50 92 MET A O 1
ATOM 658 N N . VAL A 1 93 ? 9.587 1.796 0.244 1.00 98.31 93 VAL A N 1
ATOM 659 C CA . VAL A 1 93 ? 8.366 1.861 1.054 1.00 98.31 93 VAL A CA 1
ATOM 660 C C . VAL A 1 93 ? 8.187 3.243 1.672 1.00 98.31 93 VAL A C 1
ATOM 662 O O . VAL A 1 93 ? 8.951 3.635 2.555 1.00 98.31 93 VAL A O 1
ATOM 665 N N . GLY A 1 94 ? 7.167 3.974 1.238 1.00 98.31 94 GLY A N 1
ATOM 666 C CA . GLY A 1 94 ? 6.619 5.118 1.954 1.00 98.31 94 GLY A CA 1
ATOM 667 C C . GLY A 1 94 ? 5.73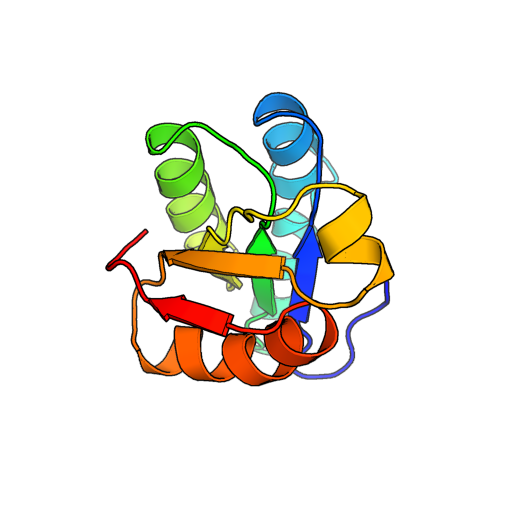1 4.645 3.106 1.00 98.31 94 GLY A C 1
ATOM 668 O O . GLY A 1 94 ? 4.822 3.841 2.902 1.00 98.31 94 GLY A O 1
ATOM 669 N N . SER A 1 95 ? 6.008 5.116 4.321 1.00 97.19 95 SER A N 1
ATOM 670 C CA . SER A 1 95 ? 5.212 4.819 5.513 1.00 97.19 95 SER A CA 1
ATOM 671 C C . SER A 1 95 ? 5.241 5.983 6.497 1.00 97.19 95 SER A C 1
ATOM 673 O O . SER A 1 95 ? 6.303 6.551 6.779 1.00 97.19 95 SER A O 1
ATOM 675 N N . GLU A 1 96 ? 4.087 6.293 7.087 1.00 96.31 96 GLU A N 1
ATOM 676 C CA . GLU A 1 96 ? 3.966 7.391 8.053 1.00 96.31 96 GLU A CA 1
ATOM 677 C C . GLU A 1 96 ? 4.944 7.219 9.223 1.00 96.31 96 GLU A C 1
ATOM 679 O O . GLU A 1 96 ? 5.715 8.121 9.555 1.00 96.31 96 GLU A O 1
ATOM 684 N N . THR A 1 97 ? 5.016 6.005 9.777 1.00 96.62 97 THR A N 1
ATOM 685 C CA . THR A 1 97 ? 5.919 5.685 10.883 1.00 96.62 97 THR A CA 1
ATOM 686 C C . THR A 1 97 ? 6.833 4.504 10.576 1.00 96.62 97 THR A C 1
ATOM 688 O O . THR A 1 97 ? 6.576 3.677 9.692 1.00 96.62 97 THR A O 1
ATOM 691 N N . GLU A 1 98 ? 7.932 4.434 11.324 1.00 96.94 98 GLU A N 1
ATOM 692 C CA . GLU A 1 98 ? 8.862 3.304 11.308 1.00 96.94 98 GLU A CA 1
ATOM 693 C C . GLU A 1 98 ? 8.180 2.028 11.827 1.00 96.94 98 GLU A C 1
ATOM 695 O O . GLU A 1 98 ? 8.414 0.934 11.318 1.00 96.94 98 GLU A O 1
ATOM 700 N N . GLU A 1 99 ? 7.292 2.157 12.811 1.00 96.06 99 GLU A N 1
ATOM 701 C CA . GLU A 1 99 ? 6.549 1.046 13.398 1.00 96.06 99 GLU A CA 1
ATOM 702 C C . GLU A 1 99 ? 5.633 0.374 12.372 1.00 96.06 99 GLU A C 1
ATOM 704 O O . GLU A 1 99 ? 5.598 -0.853 12.308 1.00 96.06 99 GLU A O 1
ATOM 709 N N . VAL A 1 100 ? 4.936 1.159 11.542 1.00 96.00 100 VAL A N 1
ATOM 710 C CA . VAL A 1 100 ? 4.089 0.636 10.457 1.00 96.00 100 VAL A CA 1
ATOM 711 C C . VAL A 1 100 ? 4.941 -0.064 9.393 1.00 96.00 100 VAL A C 1
ATOM 713 O O . VAL A 1 100 ? 4.605 -1.168 8.965 1.00 96.00 100 VAL A O 1
ATOM 716 N N . PHE A 1 101 ? 6.092 0.510 9.020 1.00 97.88 101 PHE A N 1
ATOM 717 C CA . PHE A 1 101 ? 7.031 -0.141 8.098 1.00 97.88 101 PHE A CA 1
ATOM 718 C C . PHE A 1 101 ? 7.487 -1.514 8.608 1.00 97.88 101 PHE A C 1
ATOM 720 O O . PHE A 1 101 ? 7.448 -2.495 7.864 1.00 97.88 101 PHE A O 1
ATOM 727 N N . ARG A 1 102 ? 7.843 -1.616 9.893 1.00 97.19 102 ARG A N 1
ATOM 728 C CA . ARG A 1 102 ? 8.286 -2.878 10.511 1.00 97.19 102 ARG A CA 1
ATOM 729 C C . ARG A 1 102 ? 7.217 -3.966 10.536 1.00 97.19 102 ARG A C 1
ATOM 731 O O . ARG A 1 102 ? 7.561 -5.141 10.615 1.00 97.19 102 ARG A O 1
ATOM 738 N N . GLN A 1 103 ? 5.935 -3.609 10.465 1.00 95.88 103 GLN A N 1
ATOM 739 C CA . GLN A 1 103 ? 4.858 -4.592 10.312 1.00 95.88 103 GLN A CA 1
ATOM 740 C C . GLN A 1 103 ? 4.801 -5.160 8.886 1.00 95.88 103 GLN A C 1
ATOM 742 O O . GLN A 1 103 ? 4.513 -6.343 8.709 1.00 95.88 103 GLN A O 1
ATOM 747 N N . ALA A 1 104 ? 5.100 -4.339 7.874 1.00 96.06 104 ALA A N 1
ATOM 748 C CA . ALA A 1 104 ? 5.103 -4.748 6.470 1.00 96.06 104 ALA A CA 1
ATOM 749 C C . ALA A 1 104 ? 6.377 -5.506 6.072 1.00 96.06 104 ALA A C 1
ATOM 751 O O . ALA A 1 104 ? 6.304 -6.446 5.282 1.00 96.06 104 ALA A O 1
ATOM 752 N N . GLU A 1 105 ? 7.531 -5.138 6.630 1.00 96.38 105 GLU A N 1
ATOM 753 C CA . GLU A 1 105 ? 8.841 -5.728 6.326 1.00 96.38 105 GLU A CA 1
ATOM 754 C C . GLU A 1 105 ? 8.855 -7.273 6.289 1.00 96.38 105 GLU A C 1
ATOM 756 O O . GLU A 1 105 ? 9.255 -7.829 5.261 1.00 96.38 105 GLU A O 1
ATOM 761 N N . PRO A 1 106 ? 8.364 -8.008 7.311 1.00 96.00 106 PRO A N 1
ATOM 762 C CA . PRO A 1 106 ? 8.356 -9.469 7.261 1.00 96.00 106 PRO A CA 1
ATOM 763 C C . PRO A 1 106 ? 7.447 -10.027 6.160 1.00 96.00 106 PRO A C 1
ATOM 765 O O . PRO A 1 106 ? 7.710 -11.115 5.654 1.00 96.00 106 PRO A O 1
ATOM 768 N N . LEU A 1 107 ? 6.396 -9.310 5.752 1.00 95.88 107 LEU A N 1
ATOM 769 C CA . LEU A 1 107 ? 5.526 -9.725 4.647 1.00 95.88 107 LEU A CA 1
ATOM 770 C C . LEU A 1 107 ? 6.228 -9.520 3.301 1.00 95.88 107 LEU A C 1
ATOM 772 O O . LEU A 1 107 ? 6.246 -10.423 2.466 1.00 95.88 107 LEU A O 1
ATOM 776 N N . LEU A 1 108 ? 6.865 -8.361 3.120 1.00 97.06 108 LEU A N 1
ATOM 777 C CA . LEU A 1 108 ? 7.607 -8.020 1.906 1.00 97.06 108 LEU A CA 1
ATOM 778 C C . LEU A 1 108 ? 8.825 -8.930 1.695 1.00 97.06 108 LEU A C 1
ATOM 780 O O . LEU A 1 108 ? 9.134 -9.282 0.556 1.00 97.06 108 LEU A O 1
ATOM 784 N N . ALA A 1 109 ? 9.460 -9.394 2.775 1.00 96.81 109 ALA A N 1
ATOM 785 C CA . ALA A 1 109 ? 10.591 -10.323 2.732 1.00 96.81 109 ALA A CA 1
ATOM 786 C C . ALA A 1 109 ? 10.265 -11.689 2.093 1.00 96.81 109 ALA A C 1
ATOM 788 O O . ALA A 1 109 ? 11.171 -12.395 1.660 1.00 96.81 109 ALA A O 1
ATOM 789 N N . HIS A 1 110 ? 8.985 -12.069 1.987 1.00 96.25 110 HIS A N 1
ATOM 790 C CA . HIS A 1 110 ? 8.583 -13.286 1.268 1.00 96.25 110 HIS A CA 1
ATOM 791 C C . HIS A 1 110 ? 8.601 -13.110 -0.258 1.00 96.25 110 HIS A C 1
ATOM 793 O O . HIS A 1 110 ? 8.619 -14.096 -0.990 1.00 96.25 110 HIS A O 1
ATOM 799 N N . MET A 1 111 ? 8.559 -11.866 -0.740 1.00 96.62 111 MET A N 1
ATOM 800 C CA . MET A 1 111 ? 8.490 -11.524 -2.165 1.00 96.62 111 MET A CA 1
ATOM 801 C C . MET A 1 111 ? 9.769 -10.850 -2.674 1.00 96.62 111 MET A C 1
ATOM 803 O O . MET A 1 111 ? 9.956 -10.706 -3.884 1.00 96.62 111 MET A O 1
ATOM 807 N N . GLY A 1 112 ? 10.642 -10.400 -1.772 1.00 97.12 112 GLY A N 1
ATOM 808 C CA . GLY A 1 112 ? 11.811 -9.614 -2.124 1.00 97.12 112 GLY A CA 1
ATOM 809 C C . GLY A 1 112 ? 13.037 -9.892 -1.281 1.00 97.12 112 GLY A C 1
ATOM 810 O O . GLY A 1 112 ? 12.972 -10.417 -0.177 1.00 97.12 112 GLY A O 1
ATOM 811 N N . LYS A 1 113 ? 14.179 -9.455 -1.812 1.00 97.19 113 LYS A N 1
ATOM 812 C CA . LYS A 1 113 ? 15.481 -9.537 -1.138 1.00 97.19 113 LYS A CA 1
ATOM 813 C C . LYS A 1 113 ? 15.756 -8.345 -0.220 1.00 97.19 113 LYS A C 1
ATOM 815 O O . LYS A 1 113 ? 16.694 -8.390 0.569 1.00 97.19 113 LYS A O 1
ATOM 820 N N . SER A 1 114 ? 15.023 -7.244 -0.396 1.00 97.06 114 SER A N 1
ATOM 821 C CA . SER A 1 114 ? 15.260 -5.991 0.326 1.00 97.06 114 SER A CA 1
ATOM 822 C C . SER A 1 114 ? 14.022 -5.097 0.324 1.00 97.06 114 SER A C 1
ATOM 824 O O . SER A 1 114 ? 13.417 -4.897 -0.731 1.00 97.06 114 SER A O 1
ATOM 826 N N . SER A 1 115 ? 13.734 -4.469 1.458 1.00 97.81 115 SER A N 1
ATOM 827 C CA . SER A 1 115 ? 12.781 -3.365 1.602 1.00 97.81 115 SER A CA 1
ATOM 828 C C . SER A 1 115 ? 13.465 -2.192 2.296 1.00 97.81 115 SER A C 1
ATOM 830 O O . SER A 1 115 ? 14.209 -2.395 3.253 1.00 97.81 115 SER A O 1
ATOM 832 N N . VAL A 1 116 ? 13.238 -0.972 1.815 1.00 97.88 116 VAL A N 1
ATOM 833 C CA . VAL A 1 116 ? 13.827 0.247 2.386 1.00 97.88 116 VAL A CA 1
ATOM 834 C C . VAL A 1 116 ? 12.716 1.243 2.674 1.00 97.88 116 VAL A C 1
ATOM 836 O O . VAL A 1 116 ? 11.924 1.532 1.781 1.00 97.88 116 VAL A O 1
ATOM 839 N N . ARG A 1 117 ? 12.672 1.791 3.892 1.00 98.00 117 ARG A N 1
ATOM 840 C CA . ARG A 1 117 ? 11.766 2.895 4.221 1.00 98.00 117 ARG A CA 1
ATOM 841 C C . ARG A 1 117 ? 12.278 4.199 3.603 1.00 98.00 117 ARG A C 1
ATOM 843 O O . ARG A 1 117 ? 13.401 4.619 3.873 1.00 98.00 117 ARG A O 1
ATOM 850 N N . CYS A 1 118 ? 11.445 4.850 2.799 1.00 97.12 118 CYS A N 1
ATOM 851 C CA . CYS A 1 118 ? 11.786 6.033 2.007 1.00 97.12 118 CYS A CA 1
ATOM 852 C C . CYS A 1 118 ? 11.196 7.346 2.552 1.00 97.12 118 CYS A C 1
ATOM 854 O O . CYS A 1 118 ? 11.291 8.376 1.892 1.00 97.12 118 CYS A O 1
ATOM 856 N N . GLY A 1 119 ? 10.634 7.329 3.762 1.00 95.94 119 GLY A N 1
ATOM 857 C CA . GLY A 1 119 ? 9.995 8.485 4.395 1.00 95.94 119 GLY A CA 1
ATOM 858 C C . GLY A 1 119 ? 8.484 8.309 4.514 1.00 95.94 119 GLY A C 1
ATOM 859 O O . GLY A 1 119 ? 7.989 7.192 4.383 1.00 95.94 119 GLY A O 1
ATOM 860 N N . GLY A 1 120 ? 7.785 9.407 4.807 1.00 95.00 120 GLY A N 1
ATOM 861 C CA . GLY A 1 120 ? 6.322 9.438 4.875 1.00 95.00 120 GLY A CA 1
ATOM 862 C C . GLY A 1 120 ? 5.675 9.248 3.505 1.00 95.00 120 GLY A C 1
ATOM 863 O O . GLY A 1 120 ? 6.306 9.514 2.476 1.00 95.00 120 GLY A O 1
ATOM 864 N N . VAL A 1 121 ? 4.424 8.796 3.521 1.00 91.94 121 VAL A N 1
ATOM 865 C CA . VAL A 1 121 ? 3.544 8.713 2.350 1.00 91.94 121 VAL A CA 1
ATOM 866 C C . VAL A 1 121 ? 2.358 9.632 2.545 1.00 91.94 121 VAL A C 1
ATOM 868 O O . VAL A 1 121 ? 1.778 9.630 3.647 1.00 91.94 121 VAL A O 1
#

Secondary structure (DSSP, 8-state):
-PPP-TTPEEEE--SSHHHHHHHHHSTT-HHHHHHHHHHHH-PPEEEEE-S---HHHHHHHHHHHHHTTEEEEE--EESHHHHHHTT-EEEEEEESSHHHHHHHHHHHTTTEEEEEE-S--

Foldseek 3Di:
DDDDDQQEEDEAEDAELVVVCCQAVNPPHPLQVLLVVCVVPVHEYEYEYQYDYDPVSQVVSCVSSVNSRYFYKDWHWDDPPNLQVVLAIETEIAGADPVSVVVCVVVSSSRHPYYDHPYHD